Protein AF-A0A1Y2DLQ4-F1 (afdb_monomer_lite)

Sequence (56 aa):
ISSQQRSSNSPSFEGLHN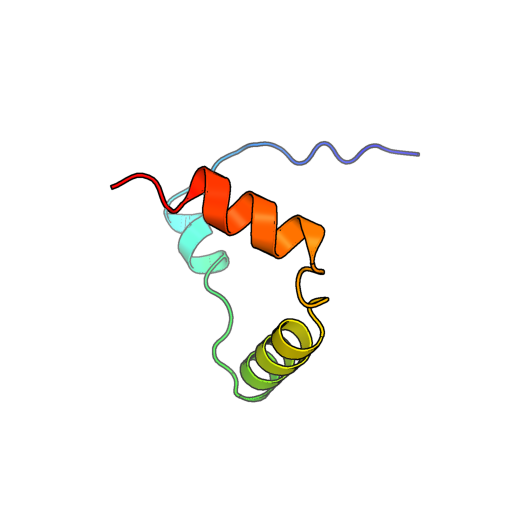LKRSTDPVSVARRQSLHEQKPTAGFFGQMWHKYVYSSP

Organism: NCBI:txid1141098

Structure (mmCIF, N/CA/C/O backbone):
data_AF-A0A1Y2DLQ4-F1
#
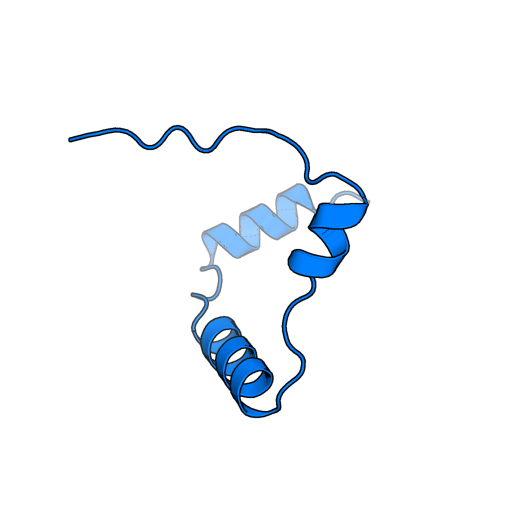_entry.id   AF-A0A1Y2DLQ4-F1
#
loop_
_atom_site.group_PDB
_atom_si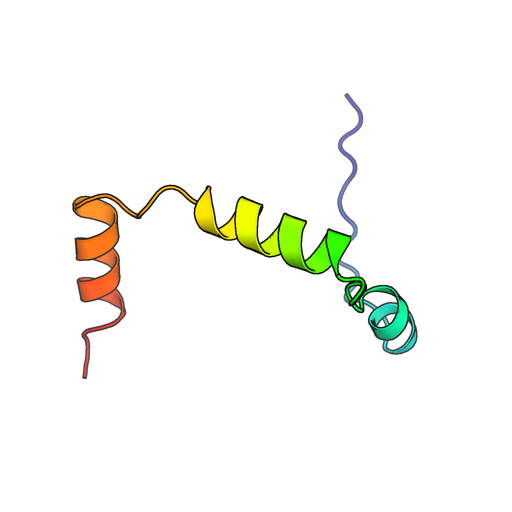te.id
_atom_site.type_symbol
_atom_site.label_atom_id
_atom_site.label_alt_id
_atom_site.label_comp_id
_atom_site.label_asym_id
_atom_site.label_entity_id
_atom_site.label_seq_id
_atom_site.pdbx_PDB_ins_code
_atom_site.Cartn_x
_atom_site.Cartn_y
_atom_site.Cartn_z
_atom_site.occupancy
_atom_site.B_iso_or_equiv
_atom_site.auth_seq_id
_atom_site.auth_comp_id
_atom_site.auth_asym_id
_atom_site.auth_atom_id
_atom_site.pdbx_PDB_model_num
ATOM 1 N N . ILE A 1 1 ? 20.174 9.109 20.452 1.00 54.88 1 ILE A N 1
ATOM 2 C CA . ILE A 1 1 ? 19.156 8.692 19.458 1.00 54.88 1 ILE A CA 1
ATOM 3 C C . ILE A 1 1 ? 18.614 9.973 18.841 1.00 54.88 1 ILE A C 1
ATOM 5 O O . ILE A 1 1 ? 17.894 10.689 19.521 1.00 54.88 1 ILE A O 1
ATOM 9 N N . SER A 1 2 ? 19.053 10.349 17.638 1.00 53.38 2 SER A N 1
ATOM 10 C CA . SER A 1 2 ? 18.526 11.535 16.958 1.00 53.38 2 SER A CA 1
ATOM 11 C C . SER A 1 2 ? 17.149 11.202 16.387 1.00 53.38 2 SER A C 1
ATOM 13 O O . SER A 1 2 ? 17.013 10.396 15.468 1.00 53.38 2 SER A O 1
ATOM 15 N N . SER A 1 3 ? 16.105 11.797 16.956 1.00 61.56 3 SER A N 1
ATOM 16 C CA . SER A 1 3 ? 14.777 11.807 16.357 1.00 61.56 3 SER A CA 1
ATOM 17 C C . SER A 1 3 ? 14.852 12.614 15.061 1.00 61.56 3 SER A C 1
ATOM 19 O O . SER A 1 3 ? 14.853 13.844 15.095 1.00 61.56 3 SER A O 1
ATOM 21 N N . GLN A 1 4 ? 14.953 11.941 13.910 1.00 58.47 4 GLN A N 1
ATOM 22 C CA . GLN A 1 4 ? 14.683 12.590 12.630 1.00 58.47 4 GLN A CA 1
ATOM 23 C C . GLN A 1 4 ? 13.211 12.995 12.630 1.00 58.47 4 GLN A C 1
ATOM 25 O O . GLN A 1 4 ? 12.320 12.200 12.329 1.00 58.47 4 GLN A O 1
ATOM 30 N N . GLN A 1 5 ? 12.963 14.241 13.022 1.00 57.59 5 GLN A N 1
ATOM 31 C CA . GLN A 1 5 ? 11.695 14.909 12.819 1.00 57.59 5 GLN A CA 1
ATOM 32 C C . GLN A 1 5 ? 11.438 14.865 11.310 1.00 57.59 5 GLN A C 1
ATOM 34 O O . GLN A 1 5 ? 12.133 15.527 10.538 1.00 57.59 5 GLN A O 1
ATOM 39 N N . ARG A 1 6 ? 10.494 14.029 10.863 1.00 60.62 6 ARG A N 1
ATOM 40 C CA . ARG A 1 6 ? 10.002 14.099 9.487 1.00 60.62 6 ARG A CA 1
ATOM 41 C C . ARG A 1 6 ? 9.366 15.472 9.349 1.00 60.62 6 ARG A C 1
ATOM 43 O O . ARG A 1 6 ? 8.269 15.689 9.852 1.00 60.62 6 ARG A O 1
ATOM 50 N N . SER A 1 7 ? 10.103 16.401 8.747 1.00 60.38 7 SER A N 1
ATOM 51 C CA . SER A 1 7 ? 9.592 17.703 8.338 1.00 60.38 7 SER A CA 1
ATOM 52 C C . SER A 1 7 ? 8.271 17.466 7.609 1.00 60.38 7 SER A C 1
ATOM 54 O O . SER A 1 7 ? 8.218 16.768 6.597 1.00 60.38 7 SER A O 1
ATOM 56 N N . SER A 1 8 ? 7.190 17.997 8.169 1.00 59.78 8 SER A N 1
ATOM 57 C CA . SER A 1 8 ? 5.838 17.944 7.620 1.00 59.78 8 SER A CA 1
ATOM 58 C C . SER A 1 8 ? 5.671 18.956 6.484 1.00 59.78 8 SER A C 1
ATOM 60 O O . SER A 1 8 ? 4.661 19.651 6.411 1.00 59.78 8 SER A O 1
ATOM 62 N N . ASN A 1 9 ? 6.675 19.083 5.615 1.00 64.19 9 ASN A N 1
ATOM 63 C CA . ASN A 1 9 ? 6.574 19.910 4.427 1.00 64.19 9 ASN A CA 1
ATOM 64 C C . ASN A 1 9 ? 5.876 19.070 3.361 1.00 64.19 9 ASN A C 1
ATOM 66 O O . ASN A 1 9 ? 6.436 18.102 2.844 1.00 64.19 9 ASN A O 1
ATOM 70 N N . SER A 1 10 ? 4.626 19.422 3.059 1.00 69.06 10 SER A N 1
ATOM 71 C CA . SER A 1 10 ? 3.932 18.915 1.878 1.00 69.06 10 SER A CA 1
ATOM 72 C C . SER A 1 10 ? 4.853 19.068 0.659 1.00 69.06 10 SER A C 1
ATOM 74 O O . SER A 1 10 ? 5.421 20.153 0.489 1.00 69.06 10 SER A O 1
ATOM 76 N N . PRO A 1 11 ? 5.037 18.024 -0.167 1.00 71.06 11 PRO A N 1
ATOM 77 C CA . PRO A 1 11 ? 5.925 18.105 -1.318 1.00 71.06 11 PRO A CA 1
ATOM 78 C C . PRO A 1 11 ? 5.483 19.259 -2.221 1.00 71.06 11 PRO A C 1
ATOM 80 O O . PRO A 1 11 ? 4.302 19.378 -2.552 1.00 71.06 11 PRO A O 1
ATOM 83 N N . SER A 1 12 ? 6.432 20.114 -2.603 1.00 76.25 12 SER A N 1
ATOM 84 C CA . SER A 1 12 ? 6.210 21.096 -3.663 1.00 76.25 12 SER A CA 1
ATOM 85 C C . SER A 1 12 ? 5.755 20.373 -4.935 1.00 76.25 12 SER A C 1
ATOM 87 O O . SER A 1 12 ? 6.030 19.183 -5.112 1.00 76.25 12 SER A O 1
ATOM 89 N N . PHE A 1 13 ? 5.068 21.076 -5.839 1.00 78.75 13 PHE A N 1
ATOM 90 C CA . PHE A 1 13 ? 4.605 20.491 -7.103 1.00 78.75 13 PHE A CA 1
ATOM 91 C C . PHE A 1 13 ? 5.740 19.780 -7.869 1.00 78.75 13 PHE A C 1
ATOM 93 O O . PHE A 1 13 ? 5.559 18.679 -8.380 1.00 78.75 1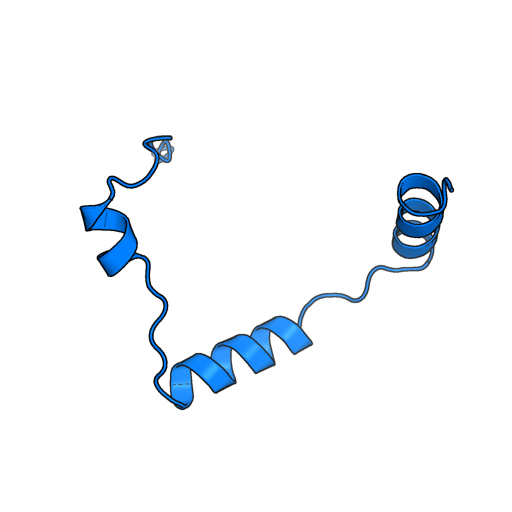3 PHE A O 1
ATOM 100 N N . GLU A 1 14 ? 6.945 20.349 -7.846 1.00 75.56 14 GLU A N 1
ATOM 101 C CA . GLU A 1 14 ? 8.161 19.737 -8.390 1.00 75.56 14 GLU A CA 1
ATOM 102 C C . GLU A 1 14 ? 8.552 18.435 -7.659 1.00 75.56 14 GLU A C 1
ATOM 104 O O . GLU A 1 14 ? 8.841 17.414 -8.285 1.00 75.56 14 GLU A O 1
ATOM 109 N N . GLY A 1 15 ? 8.482 18.419 -6.324 1.00 76.75 15 GLY A N 1
ATOM 110 C CA . GLY A 1 15 ? 8.756 17.236 -5.506 1.00 76.75 15 GLY A CA 1
ATOM 111 C C . GLY A 1 15 ? 7.772 16.079 -5.721 1.00 76.75 15 GLY A C 1
ATOM 112 O O . GLY A 1 15 ? 8.124 14.926 -5.470 1.00 76.75 15 GLY A O 1
ATOM 113 N N . LEU A 1 16 ? 6.565 16.343 -6.236 1.00 80.88 16 LEU A N 1
ATOM 114 C CA . LEU A 1 16 ? 5.600 15.294 -6.587 1.00 80.88 16 LEU A CA 1
ATOM 115 C C . LEU A 1 16 ? 6.082 14.425 -7.753 1.00 80.88 16 LEU A C 1
ATOM 117 O O . LEU A 1 16 ? 5.838 13.217 -7.747 1.00 80.88 16 LEU A O 1
ATOM 121 N N . HIS A 1 17 ? 6.803 15.003 -8.720 1.00 77.00 17 HIS A N 1
ATOM 122 C CA . HIS A 1 17 ? 7.408 14.231 -9.809 1.00 77.00 17 HIS A CA 1
ATOM 123 C C . HIS A 1 17 ? 8.463 13.256 -9.277 1.00 77.00 17 HIS A C 1
ATOM 125 O O . HIS A 1 17 ? 8.502 12.105 -9.710 1.00 77.00 17 HIS A O 1
ATOM 131 N N . ASN A 1 18 ? 9.235 13.675 -8.271 1.00 76.00 18 ASN A N 1
ATOM 132 C CA . ASN A 1 18 ? 10.206 12.821 -7.580 1.00 76.00 18 ASN A CA 1
ATOM 133 C C . ASN A 1 18 ? 9.533 11.766 -6.685 1.00 76.00 18 ASN A C 1
ATOM 135 O O . ASN A 1 18 ? 10.094 10.698 -6.448 1.00 76.00 18 ASN A O 1
ATOM 139 N N . LEU A 1 19 ? 8.311 12.034 -6.210 1.00 79.06 19 LEU A N 1
ATOM 140 C CA . LEU A 1 19 ? 7.508 11.088 -5.431 1.00 79.06 19 LEU A CA 1
ATOM 141 C C . LEU A 1 19 ? 6.803 10.036 -6.303 1.00 79.06 19 LEU A C 1
ATOM 143 O O .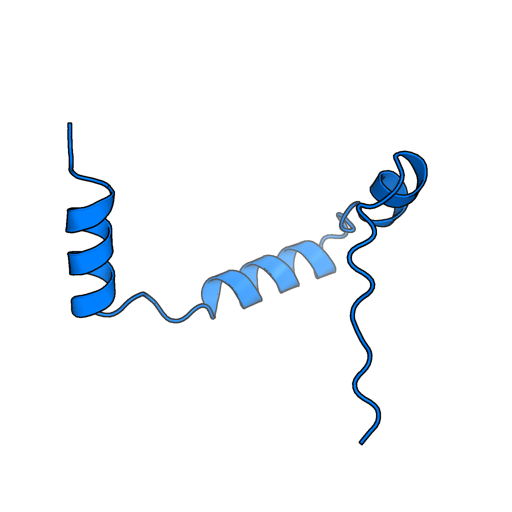 LEU A 1 19 ? 6.274 9.045 -5.783 1.00 79.06 19 LEU A O 1
ATOM 147 N N . LYS A 1 20 ? 6.778 10.220 -7.629 1.00 81.69 20 LYS A N 1
ATOM 148 C CA . LYS A 1 20 ? 6.184 9.250 -8.545 1.00 81.69 20 LYS A CA 1
ATOM 149 C C . LYS A 1 20 ? 6.908 7.914 -8.389 1.00 81.69 20 LYS A C 1
ATOM 151 O O . LYS A 1 20 ? 8.081 7.762 -8.716 1.00 81.69 20 LYS A O 1
ATOM 156 N N . ARG A 1 21 ? 6.177 6.912 -7.899 1.00 78.00 21 ARG A N 1
ATOM 157 C CA . ARG A 1 21 ? 6.706 5.554 -7.744 1.00 78.00 21 ARG A CA 1
ATOM 158 C C . ARG A 1 21 ? 7.139 5.019 -9.107 1.00 78.00 21 ARG A C 1
ATOM 160 O O . ARG A 1 21 ? 6.378 5.106 -10.071 1.00 78.00 21 ARG A O 1
ATOM 167 N N . SER A 1 22 ? 8.322 4.414 -9.149 1.00 80.81 22 SER A N 1
ATOM 168 C CA . SER A 1 22 ? 8.822 3.725 -10.337 1.00 80.81 22 SER A CA 1
ATOM 169 C C . SER A 1 22 ? 7.825 2.667 -10.833 1.00 80.81 22 SER A C 1
ATOM 171 O O . SER A 1 22 ? 7.134 2.028 -10.033 1.00 80.81 22 SER A O 1
ATOM 173 N N . THR A 1 23 ? 7.713 2.504 -12.150 1.00 82.19 23 THR A N 1
ATOM 174 C CA . THR A 1 23 ? 6.801 1.556 -12.819 1.00 82.19 23 THR A CA 1
ATOM 175 C C . THR A 1 23 ? 7.542 0.381 -13.455 1.00 82.19 23 THR A C 1
ATOM 177 O O . THR A 1 23 ? 6.979 -0.312 -14.295 1.00 82.19 23 THR A O 1
ATOM 180 N N . ASP A 1 24 ? 8.799 0.149 -13.075 1.00 86.69 24 ASP A N 1
ATOM 181 C CA . ASP A 1 24 ? 9.555 -1.028 -13.497 1.00 86.69 24 ASP A CA 1
ATOM 182 C C . ASP A 1 24 ? 8.886 -2.323 -12.990 1.00 86.69 24 ASP A C 1
ATOM 184 O O . ASP A 1 24 ? 8.349 -2.347 -11.873 1.00 86.69 24 ASP A O 1
ATOM 188 N N . PRO A 1 25 ? 8.915 -3.414 -13.779 1.00 84.00 25 PRO A N 1
ATOM 189 C CA . PRO A 1 25 ? 8.219 -4.658 -13.446 1.00 84.00 25 PRO A CA 1
ATOM 190 C C . PRO A 1 25 ? 8.669 -5.244 -12.100 1.00 84.00 25 PRO A C 1
ATOM 192 O O . PRO A 1 25 ? 7.848 -5.767 -11.347 1.00 84.00 25 PRO A O 1
ATOM 195 N N . VAL A 1 26 ? 9.945 -5.077 -11.737 1.00 86.62 26 VAL A N 1
ATOM 196 C CA . VAL A 1 26 ? 10.500 -5.542 -10.458 1.00 86.62 26 VAL A CA 1
ATOM 197 C C . VAL A 1 26 ? 9.897 -4.774 -9.276 1.00 86.62 26 VAL A C 1
ATOM 199 O O . VAL A 1 26 ? 9.480 -5.373 -8.283 1.00 86.62 26 VAL A O 1
ATOM 202 N N . SER A 1 27 ? 9.794 -3.447 -9.364 1.00 82.75 27 SER A N 1
ATOM 203 C CA . SER A 1 27 ? 9.185 -2.637 -8.302 1.00 82.75 27 SER A CA 1
ATOM 204 C C . SER A 1 27 ? 7.666 -2.729 -8.252 1.00 82.75 27 SER A C 1
ATOM 206 O O . SER A 1 27 ? 7.074 -2.447 -7.207 1.00 82.75 27 SER A O 1
ATOM 208 N N . VAL A 1 28 ? 7.007 -3.124 -9.341 1.00 87.06 28 VAL A N 1
ATOM 209 C CA . VAL A 1 28 ? 5.589 -3.508 -9.312 1.00 87.06 28 VAL A CA 1
ATOM 210 C C . VAL A 1 28 ? 5.413 -4.823 -8.551 1.00 87.06 28 VAL A C 1
ATOM 212 O O . VAL A 1 28 ? 4.670 -4.837 -7.571 1.00 87.06 28 VAL A O 1
ATOM 215 N N . ALA A 1 29 ? 6.159 -5.872 -8.907 1.00 84.94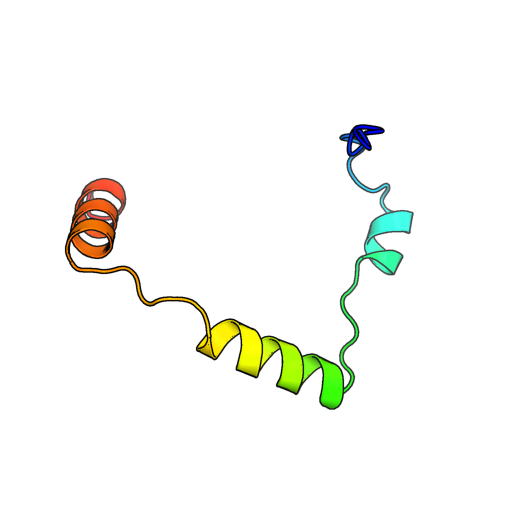 29 ALA A N 1
ATOM 216 C CA . ALA A 1 29 ? 6.086 -7.173 -8.238 1.00 84.94 29 ALA A CA 1
ATOM 217 C C . ALA A 1 29 ? 6.390 -7.077 -6.733 1.00 84.94 29 ALA A C 1
ATOM 219 O O . ALA A 1 29 ? 5.668 -7.636 -5.913 1.00 84.94 29 ALA A O 1
ATOM 220 N N . ARG A 1 30 ? 7.395 -6.280 -6.338 1.00 84.50 30 ARG A N 1
ATOM 221 C CA . ARG A 1 30 ? 7.705 -6.029 -4.917 1.00 84.50 30 ARG A CA 1
ATOM 222 C C . ARG A 1 30 ? 6.546 -5.370 -4.166 1.00 84.50 30 ARG A C 1
ATOM 224 O O . ARG A 1 30 ? 6.314 -5.661 -2.999 1.00 84.50 30 ARG A O 1
ATOM 231 N N . ARG A 1 31 ? 5.824 -4.446 -4.805 1.00 84.12 31 ARG A N 1
ATOM 232 C CA . ARG A 1 31 ? 4.653 -3.810 -4.181 1.00 84.12 31 ARG A CA 1
ATOM 233 C C . ARG A 1 31 ? 3.497 -4.787 -4.040 1.00 84.12 31 ARG A C 1
ATOM 235 O O . ARG A 1 31 ? 2.808 -4.736 -3.029 1.00 84.12 31 ARG A O 1
ATOM 242 N N . GLN A 1 32 ? 3.302 -5.655 -5.027 1.00 85.50 32 GLN A N 1
ATOM 243 C CA . GLN A 1 32 ? 2.288 -6.704 -4.970 1.00 85.50 32 GLN A CA 1
ATOM 244 C C . GLN A 1 32 ? 2.596 -7.698 -3.850 1.00 85.50 32 GLN A C 1
ATOM 246 O O . GLN A 1 32 ? 1.750 -7.897 -2.985 1.00 85.50 32 GLN A O 1
ATOM 251 N N . SER A 1 33 ? 3.832 -8.189 -3.757 1.00 84.44 33 SER A N 1
ATOM 252 C CA . SER A 1 33 ? 4.217 -9.116 -2.689 1.00 84.44 33 SER A CA 1
ATOM 253 C C . SER A 1 33 ? 4.131 -8.491 -1.293 1.00 84.44 33 SER A C 1
ATOM 255 O O . SER A 1 33 ? 3.748 -9.161 -0.338 1.00 84.44 33 SER A O 1
ATOM 257 N N . LEU A 1 34 ? 4.442 -7.198 -1.143 1.00 83.38 34 LEU A N 1
ATOM 258 C CA . LEU A 1 34 ? 4.236 -6.476 0.120 1.00 83.38 34 LEU A CA 1
ATOM 259 C C . LEU A 1 34 ? 2.752 -6.271 0.442 1.00 83.38 34 LEU A C 1
ATOM 261 O O . LEU A 1 34 ? 2.359 -6.304 1.605 1.00 83.38 34 LEU A O 1
ATOM 265 N N . HIS A 1 35 ? 1.922 -6.051 -0.575 1.00 82.19 35 HIS A N 1
ATOM 266 C CA . HIS A 1 35 ? 0.480 -5.929 -0.401 1.00 82.19 35 HIS A CA 1
ATOM 267 C C . HIS A 1 35 ? -0.157 -7.264 0.003 1.00 82.19 35 HIS A C 1
ATOM 269 O O . HIS A 1 35 ? -1.082 -7.273 0.809 1.00 82.19 35 HIS A O 1
ATOM 275 N N . GLU A 1 36 ? 0.350 -8.378 -0.515 1.00 78.56 36 GLU A N 1
ATOM 276 C CA . GLU A 1 36 ? -0.057 -9.737 -0.139 1.00 78.56 36 GLU A CA 1
ATOM 277 C C . GLU A 1 36 ? 0.383 -10.109 1.285 1.00 78.56 36 GLU A C 1
ATOM 279 O O . GLU A 1 36 ? -0.295 -10.880 1.955 1.00 78.56 36 GLU A O 1
ATOM 284 N N . GLN A 1 37 ? 1.469 -9.513 1.786 1.00 79.00 37 GLN A N 1
ATOM 285 C CA . GLN A 1 37 ? 1.959 -9.704 3.158 1.00 79.00 37 GLN A CA 1
ATOM 286 C C . GLN A 1 37 ? 1.197 -8.901 4.217 1.00 79.00 37 GLN A C 1
ATOM 288 O O . GLN A 1 37 ? 1.476 -9.050 5.410 1.00 79.00 37 GLN A O 1
ATOM 293 N N . LYS A 1 38 ? 0.260 -8.024 3.832 1.00 74.44 38 LYS A N 1
ATOM 294 C CA . LYS A 1 38 ? -0.480 -7.249 4.830 1.00 74.44 38 LYS A CA 1
ATOM 295 C C . LYS A 1 38 ? -1.305 -8.213 5.695 1.00 74.44 38 LYS A C 1
ATOM 297 O O . LYS A 1 38 ? -2.045 -9.034 5.144 1.00 74.44 38 LYS A O 1
ATOM 302 N N . PRO A 1 39 ? -1.214 -8.134 7.034 1.00 72.88 39 PRO A N 1
ATOM 303 C CA . PRO A 1 39 ? -2.038 -8.967 7.889 1.00 72.88 39 PRO A CA 1
ATOM 304 C C . PRO A 1 39 ? -3.496 -8.651 7.576 1.00 72.88 39 PRO A C 1
ATOM 306 O O . PRO A 1 39 ? -3.925 -7.494 7.616 1.00 72.88 39 PRO A O 1
ATOM 309 N N . THR A 1 40 ? -4.252 -9.681 7.209 1.00 75.81 40 THR A N 1
ATOM 310 C CA . THR A 1 40 ? -5.690 -9.519 7.012 1.00 75.81 40 THR A CA 1
ATOM 311 C C . THR A 1 40 ? -6.275 -9.079 8.346 1.00 75.81 40 THR A C 1
ATOM 313 O O . THR A 1 40 ? -5.972 -9.677 9.381 1.00 75.81 40 THR A O 1
ATOM 316 N N . ALA A 1 41 ? -7.073 -8.009 8.337 1.00 79.31 41 ALA A N 1
ATOM 317 C CA . ALA A 1 41 ? -7.733 -7.543 9.546 1.00 79.31 41 ALA A CA 1
ATOM 318 C C . ALA A 1 41 ? -8.501 -8.718 10.168 1.00 79.31 41 ALA A C 1
ATOM 320 O O . ALA A 1 41 ? -9.333 -9.344 9.504 1.00 79.31 41 ALA A O 1
ATOM 321 N N . GLY A 1 42 ? -8.179 -9.039 11.422 1.00 82.12 42 GLY A N 1
ATOM 322 C CA . GLY A 1 42 ? -8.854 -10.098 12.164 1.00 82.12 42 GLY A CA 1
ATOM 323 C C . GLY A 1 42 ? -10.324 -9.764 12.421 1.00 82.12 42 GLY A C 1
ATOM 324 O O . GLY A 1 42 ? -10.807 -8.685 12.070 1.00 82.12 42 GLY A O 1
ATOM 325 N N . PHE A 1 43 ? -11.031 -10.673 13.091 1.00 79.50 43 PHE A N 1
ATOM 326 C CA . PHE A 1 43 ? -12.469 -10.557 13.363 1.00 79.50 43 PHE A CA 1
ATOM 327 C C . PHE A 1 43 ? -12.882 -9.186 13.937 1.00 79.50 43 PHE A C 1
ATOM 329 O O . PHE A 1 43 ? -13.789 -8.541 13.411 1.00 79.50 43 PHE A O 1
ATOM 336 N N . PHE A 1 44 ? -12.160 -8.683 14.944 1.00 85.38 44 PHE A N 1
ATOM 337 C CA . PHE A 1 44 ? -12.435 -7.373 15.547 1.00 85.38 44 PHE A CA 1
ATOM 338 C C . PHE A 1 44 ? -12.189 -6.198 14.588 1.00 85.38 44 PHE A C 1
ATOM 340 O O . PHE A 1 44 ? -12.964 -5.244 14.568 1.00 85.38 44 PHE A O 1
ATOM 347 N N . GLY A 1 45 ? -11.155 -6.280 13.745 1.00 82.75 45 GLY A N 1
ATOM 348 C CA . GLY A 1 45 ? -10.868 -5.252 12.741 1.00 82.75 45 GLY A CA 1
ATOM 349 C C . GLY A 1 45 ? -11.936 -5.194 11.648 1.00 82.75 45 GLY A C 1
ATOM 350 O O . GLY A 1 45 ? -12.326 -4.110 11.218 1.00 82.75 45 GLY A O 1
ATOM 351 N N . GLN A 1 46 ? -12.467 -6.351 11.245 1.00 85.44 46 GLN A N 1
ATOM 352 C CA . GLN A 1 46 ? -13.575 -6.423 10.291 1.00 85.44 46 GLN A CA 1
ATOM 353 C C . GLN A 1 46 ? -14.882 -5.885 10.885 1.00 85.44 46 GLN A C 1
ATOM 355 O O . GLN A 1 46 ? -15.617 -5.182 10.195 1.00 85.44 46 GLN A O 1
ATOM 360 N N . MET A 1 47 ? -15.170 -6.172 12.158 1.00 85.38 47 MET A N 1
ATOM 361 C CA . MET A 1 47 ? -16.368 -5.669 12.837 1.00 85.38 47 MET A CA 1
ATOM 362 C C . MET A 1 47 ? -16.337 -4.143 12.997 1.00 85.38 47 MET A C 1
ATOM 364 O O . MET A 1 47 ? -17.327 -3.483 12.697 1.00 85.38 47 MET A O 1
ATOM 368 N N . TRP A 1 48 ? -15.188 -3.574 13.378 1.00 87.62 48 TRP A N 1
ATOM 369 C CA . TRP A 1 48 ? -15.001 -2.122 13.438 1.00 87.62 48 TRP A CA 1
ATOM 370 C C . TRP A 1 48 ? -15.153 -1.458 12.065 1.00 87.62 48 TRP A C 1
ATOM 372 O O . TRP A 1 48 ? -15.821 -0.437 11.941 1.00 87.62 48 TRP A O 1
ATOM 382 N N . HIS A 1 49 ? -14.586 -2.059 11.012 1.00 84.81 49 HIS A N 1
ATOM 383 C CA . HIS A 1 49 ? -14.753 -1.560 9.648 1.00 84.81 49 HIS A CA 1
ATOM 384 C C . HIS A 1 49 ? -16.232 -1.553 9.233 1.00 84.81 49 HIS A C 1
ATOM 386 O O . HIS A 1 49 ? -16.721 -0.555 8.719 1.00 84.81 49 HIS A O 1
ATOM 392 N N . LYS A 1 50 ? -16.981 -2.620 9.523 1.00 84.69 50 LYS A N 1
ATOM 393 C CA . LYS A 1 50 ? -18.431 -2.635 9.285 1.00 84.69 50 LYS A CA 1
ATOM 394 C C . LYS A 1 50 ? -19.148 -1.549 10.085 1.00 84.69 50 LYS A C 1
ATOM 396 O O . LYS A 1 50 ? -19.950 -0.829 9.521 1.00 84.69 50 LYS A O 1
ATOM 401 N N . TYR A 1 51 ? -18.820 -1.368 11.358 1.00 84.31 51 TYR A N 1
ATOM 402 C CA . TYR A 1 51 ? -19.442 -0.332 12.184 1.00 84.31 51 TYR A CA 1
ATOM 403 C C . TYR A 1 51 ? -19.201 1.095 11.653 1.00 84.31 51 TYR A C 1
ATOM 405 O O . TYR A 1 51 ? -20.134 1.889 11.589 1.00 84.31 51 TYR A O 1
ATOM 413 N N . VAL A 1 52 ? -17.970 1.416 11.236 1.00 85.75 52 VAL A N 1
ATOM 414 C CA . VAL A 1 52 ? -17.605 2.761 10.748 1.00 85.75 52 VAL A CA 1
ATOM 415 C C . VAL A 1 52 ? -18.101 3.022 9.325 1.00 85.75 52 VAL A C 1
ATOM 417 O O . VAL A 1 52 ? -18.517 4.136 9.023 1.00 85.75 52 VAL A O 1
ATOM 420 N N . TYR A 1 53 ? -18.053 2.017 8.448 1.00 84.00 53 TYR A N 1
ATOM 421 C CA . TYR A 1 53 ? -18.348 2.181 7.021 1.00 84.00 53 TYR A CA 1
ATOM 422 C C . TYR A 1 53 ? -19.720 1.631 6.597 1.00 84.00 53 TYR A C 1
ATOM 424 O O . TYR A 1 53 ? -20.075 1.777 5.433 1.00 84.00 53 TYR A O 1
ATOM 432 N N . SER A 1 54 ? -20.497 1.009 7.496 1.00 69.31 54 SER A N 1
ATOM 433 C CA . SER A 1 54 ? -21.871 0.541 7.225 1.00 69.31 54 SER A CA 1
ATOM 434 C C . SER A 1 54 ? -22.963 1.397 7.888 1.00 69.31 54 SER A C 1
ATOM 436 O O . SER A 1 54 ? -24.033 0.885 8.224 1.00 69.31 54 SER A O 1
ATOM 438 N N . SER A 1 55 ? -22.722 2.700 8.060 1.00 63.78 55 SER A N 1
ATOM 439 C CA . SER A 1 55 ? -23.827 3.673 8.088 1.00 63.78 55 SER A CA 1
ATOM 440 C C . SER A 1 55 ? -24.262 3.998 6.647 1.00 63.78 55 SER A C 1
ATOM 442 O O . SER A 1 55 ? -23.388 4.006 5.780 1.00 63.78 55 SER A O 1
ATOM 444 N N . PRO A 1 56 ? -25.572 4.191 6.384 1.00 59.94 56 PRO A N 1
ATOM 445 C CA . PRO A 1 56 ? -26.132 4.409 5.044 1.00 59.94 56 PRO A CA 1
ATOM 446 C C . PRO A 1 56 ? -25.587 5.650 4.328 1.00 59.94 56 PRO A C 1
ATOM 448 O O . PRO A 1 56 ? -25.193 6.616 5.021 1.00 59.94 56 PRO A O 1
#

Secondary structure (DSSP, 8-state):
---------PPPHHHHHHHS----HHHHHHHHHHHHTSPPP-HHHHHHHHHHH---

Radius of gyration: 17.96 Å; chains: 1; bounding box: 45×32×33 Å

InterPro domains:
  IPR059831 Conidiation-specific protein 8 [PF28480] (4-53)

pLDDT: mean 76.69, std 9.62, range [53.38, 87.62]

Foldseek 3Di:
DDPPPPPPDDQDPVVVVVVPDDPPPVSVVVVVVVVVPPPDQPPVRVVVCCVVVVDD